Protein AF-X1GBT3-F1 (afdb_monomer_lite)

InterPro domains:
  IPR045455 NrS-1 polymerase-like, helicase domain [PF19263] (4-77)

Sequence (89 aa):
LHAKWNGWQKGIQLAVIEEIMTVGRLDVMNRLKPVITDDTLRIEEKYGCAYTIENRMNLICFTNHSDALKLENGDRRWFVVSSPAVPKD

Organism: NCBI:txid412755

Secondary structure (DSSP, 8-state):
--SS--GGGTT-SEEEES----TT-HHHHHHHHHHHH-SEEEE--TTS--EEEE---EEEE--S-TTSS-PPTT--S-------PPPP-

Radius of gyration: 14.96 Å; chains: 1; bounding box: 31×35×44 Å

Structure (mmCIF, N/CA/C/O backbone):
data_AF-X1GBT3-F1
#
_entry.id   AF-X1GBT3-F1
#
loop_
_atom_site.group_PDB
_atom_site.id
_atom_site.type_symbol
_atom_site.label_atom_id
_atom_site.label_alt_id
_atom_site.label_comp_id
_atom_site.label_asym_id
_atom_site.label_entity_id
_atom_site.label_seq_id
_atom_site.pdbx_PDB_ins_code
_atom_site.Cartn_x
_atom_site.Cartn_y
_atom_site.Cartn_z
_atom_site.occupancy
_atom_site.B_iso_or_equiv
_atom_site.auth_seq_id
_atom_site.auth_comp_id
_atom_site.auth_asym_id
_atom_site.auth_atom_id
_atom_site.pdbx_PDB_model_num
ATOM 1 N N . LEU A 1 1 ? 2.556 10.562 0.704 1.00 55.69 1 LEU A N 1
ATOM 2 C CA . LEU A 1 1 ? 2.536 9.671 1.896 1.00 55.69 1 LEU A CA 1
ATOM 3 C C . LEU A 1 1 ? 3.221 10.242 3.150 1.00 55.69 1 LEU A C 1
ATOM 5 O O . LEU A 1 1 ? 3.181 9.577 4.173 1.00 55.69 1 LEU A O 1
ATOM 9 N N . HIS A 1 2 ? 3.834 11.435 3.112 1.00 52.62 2 HIS A N 1
ATOM 10 C CA . HIS A 1 2 ? 4.511 12.045 4.279 1.00 52.62 2 HIS A CA 1
ATOM 11 C C . HIS A 1 2 ? 3.613 12.914 5.166 1.00 52.62 2 HIS A C 1
ATOM 13 O O . HIS A 1 2 ? 4.036 13.353 6.230 1.00 52.62 2 HIS A O 1
ATOM 19 N N . ALA A 1 3 ? 2.377 13.172 4.739 1.00 62.22 3 ALA A N 1
ATOM 20 C CA . ALA A 1 3 ? 1.403 13.860 5.569 1.00 62.22 3 ALA A CA 1
ATOM 21 C C . ALA A 1 3 ? 0.936 12.927 6.694 1.00 62.22 3 ALA A C 1
ATOM 23 O O . ALA A 1 3 ? 0.656 11.757 6.447 1.00 62.22 3 ALA A O 1
ATOM 24 N N . LYS A 1 4 ? 0.798 13.472 7.909 1.00 71.75 4 LYS A N 1
ATOM 25 C CA . LYS A 1 4 ? 0.172 12.786 9.053 1.00 71.75 4 LYS A CA 1
ATOM 26 C C . LYS A 1 4 ? -1.259 12.318 8.739 1.00 71.75 4 LYS A C 1
ATOM 28 O O . LYS A 1 4 ? -1.741 11.367 9.330 1.00 71.75 4 LYS A O 1
ATOM 33 N N . TRP A 1 5 ? -1.916 12.993 7.800 1.00 84.06 5 TRP A N 1
ATOM 34 C CA . TRP A 1 5 ? -3.321 12.797 7.472 1.00 84.06 5 TRP A CA 1
ATOM 35 C C . TRP A 1 5 ? -3.474 11.937 6.218 1.00 84.06 5 TRP A C 1
ATOM 37 O O . TRP A 1 5 ? -2.900 12.245 5.170 1.00 84.06 5 TRP A O 1
ATOM 47 N N . ASN A 1 6 ? -4.288 10.890 6.312 1.00 86.75 6 ASN A N 1
ATOM 48 C CA . ASN A 1 6 ? -4.590 9.959 5.223 1.00 86.75 6 ASN A CA 1
ATOM 49 C C . ASN A 1 6 ? -6.088 9.915 4.879 1.00 86.75 6 ASN A C 1
ATOM 51 O O . ASN A 1 6 ? -6.544 8.971 4.241 1.00 86.75 6 ASN A O 1
ATOM 55 N N . GLY A 1 7 ? -6.835 10.975 5.212 1.00 86.31 7 GLY A N 1
ATOM 56 C CA . GLY A 1 7 ? -8.236 11.163 4.802 1.00 86.31 7 GLY A CA 1
ATOM 57 C C . GLY A 1 7 ? -8.503 10.955 3.305 1.00 86.31 7 GLY A C 1
ATOM 58 O O . GLY A 1 7 ? -9.592 10.531 2.935 1.00 86.31 7 GLY A O 1
ATOM 59 N N . TRP A 1 8 ? -7.497 11.165 2.449 1.00 86.56 8 TRP A N 1
ATOM 60 C CA . TRP A 1 8 ? -7.585 10.909 1.007 1.00 86.56 8 TRP A CA 1
ATOM 61 C C . TRP A 1 8 ? -7.895 9.448 0.655 1.00 86.56 8 TRP A C 1
ATOM 63 O O . TRP A 1 8 ? -8.382 9.200 -0.435 1.00 86.56 8 TRP A O 1
ATOM 73 N N . GLN A 1 9 ? -7.625 8.491 1.548 1.00 87.38 9 GLN A N 1
ATOM 74 C CA . GLN A 1 9 ? -7.853 7.060 1.312 1.00 87.38 9 GLN A CA 1
ATOM 75 C C . GLN A 1 9 ? -9.329 6.660 1.460 1.00 87.38 9 GLN A C 1
ATOM 77 O O . GLN A 1 9 ? -9.726 5.565 1.063 1.00 87.38 9 GLN A O 1
ATOM 82 N N . LYS A 1 10 ? -10.161 7.531 2.040 1.00 89.94 10 LYS A N 1
ATOM 83 C CA . LYS A 1 10 ? -11.569 7.243 2.309 1.00 89.94 10 LYS A CA 1
ATOM 84 C C . LYS A 1 10 ? -12.362 7.105 1.010 1.00 89.94 10 LYS A C 1
ATOM 86 O O . LYS A 1 10 ? -12.437 8.041 0.222 1.00 89.94 10 LYS A O 1
ATOM 91 N N . GLY A 1 11 ? -13.020 5.958 0.834 1.00 87.94 11 GLY A N 1
ATOM 92 C CA . GLY A 1 11 ? -13.909 5.713 -0.308 1.00 87.94 11 GLY A CA 1
ATOM 93 C C . GLY A 1 11 ? -13.187 5.558 -1.649 1.00 87.94 11 GLY A C 1
ATOM 94 O O . GLY A 1 11 ? -13.830 5.623 -2.693 1.00 87.94 11 GLY A O 1
ATOM 95 N N . ILE A 1 12 ? -11.869 5.351 -1.633 1.00 90.81 12 ILE A N 1
ATOM 96 C CA . ILE A 1 12 ? -11.069 5.158 -2.840 1.00 90.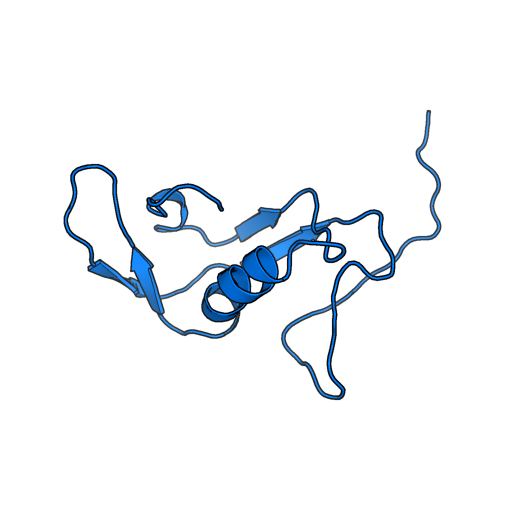81 12 ILE A CA 1
ATOM 97 C C . ILE A 1 12 ? -10.999 3.676 -3.198 1.00 90.81 12 ILE A C 1
ATOM 99 O O . ILE A 1 12 ? -10.724 2.832 -2.349 1.00 90.81 12 ILE A O 1
ATOM 103 N N . GLN A 1 13 ? -11.213 3.374 -4.480 1.00 92.12 13 GLN A N 1
ATOM 104 C CA . GLN A 1 13 ? -11.057 2.023 -5.027 1.00 92.12 13 GLN A CA 1
ATOM 105 C C . GLN A 1 13 ? -9.726 1.821 -5.755 1.00 92.12 13 GLN A C 1
ATOM 107 O O . GLN A 1 13 ? -9.222 0.702 -5.808 1.00 92.12 13 GLN A O 1
ATOM 112 N N . LEU A 1 14 ? -9.150 2.890 -6.308 1.00 91.88 14 LEU A N 1
ATOM 113 C CA . LEU A 1 14 ? -7.893 2.860 -7.044 1.00 91.88 14 LEU A CA 1
ATOM 114 C C . LEU A 1 14 ? -7.048 4.078 -6.676 1.00 91.88 14 LEU A C 1
ATOM 116 O O . LEU A 1 14 ? -7.504 5.211 -6.815 1.00 91.88 14 LEU A O 1
ATOM 120 N N . ALA A 1 15 ? -5.812 3.839 -6.254 1.00 90.56 15 ALA A N 1
ATOM 121 C CA . ALA A 1 15 ? -4.806 4.874 -6.089 1.00 90.56 15 ALA A CA 1
ATOM 122 C C . ALA A 1 15 ? -3.636 4.619 -7.040 1.00 90.56 15 ALA A C 1
ATOM 124 O O . ALA A 1 15 ? -3.140 3.498 -7.162 1.00 90.56 15 ALA A O 1
ATOM 125 N N . VAL A 1 16 ? -3.200 5.684 -7.710 1.00 91.12 16 VAL A N 1
ATOM 126 C CA . VAL A 1 16 ? -2.076 5.651 -8.646 1.00 91.12 16 VAL A CA 1
ATOM 127 C C . VAL A 1 16 ? -0.875 6.323 -7.994 1.00 91.12 16 VAL A C 1
ATOM 129 O O . VAL A 1 16 ? -0.979 7.435 -7.478 1.00 91.12 16 VAL A O 1
ATOM 132 N N . ILE A 1 17 ? 0.260 5.632 -7.997 1.00 87.00 17 ILE A N 1
ATOM 133 C CA . ILE A 1 17 ? 1.534 6.116 -7.473 1.00 87.00 17 ILE A CA 1
ATOM 134 C C . ILE A 1 17 ? 2.484 6.259 -8.659 1.00 87.00 17 ILE A C 1
ATOM 136 O O . ILE A 1 17 ? 2.881 5.264 -9.257 1.00 87.00 17 ILE A O 1
ATOM 140 N N . GLU A 1 18 ? 2.827 7.497 -9.005 1.00 83.75 18 GLU A N 1
ATOM 141 C CA . GLU A 1 18 ? 3.597 7.820 -10.217 1.00 83.75 18 GLU A CA 1
ATOM 142 C C . GLU A 1 18 ? 5.067 7.394 -10.148 1.00 83.75 18 GLU A C 1
ATOM 144 O O . GLU A 1 18 ? 5.668 7.099 -11.175 1.00 83.75 18 GLU A O 1
ATOM 149 N N . GLU A 1 19 ? 5.653 7.326 -8.952 1.00 81.19 19 G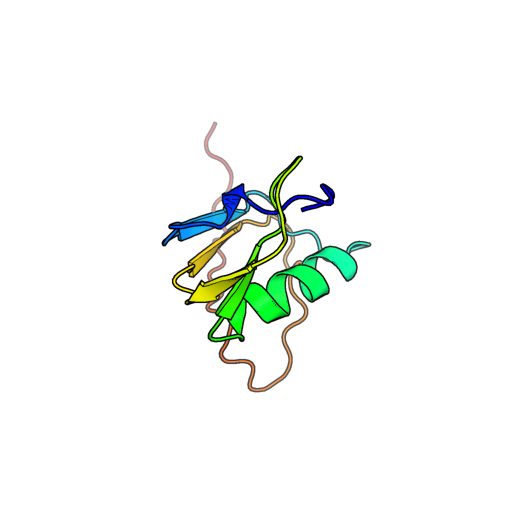LU A N 1
ATOM 150 C CA . GLU A 1 19 ? 7.044 6.912 -8.804 1.00 81.19 19 GLU A CA 1
ATOM 151 C C . GLU A 1 19 ? 7.278 6.190 -7.475 1.00 81.19 19 GLU A C 1
ATOM 153 O O . GLU A 1 19 ? 7.177 6.767 -6.386 1.00 81.19 19 GLU A O 1
ATOM 158 N N . ILE A 1 20 ? 7.615 4.904 -7.566 1.00 78.31 20 ILE A N 1
ATOM 159 C CA . ILE A 1 20 ? 8.163 4.128 -6.457 1.00 78.31 20 ILE A CA 1
ATOM 160 C C . ILE A 1 20 ? 9.675 4.012 -6.637 1.00 78.31 20 ILE A C 1
ATOM 162 O O . ILE A 1 20 ? 10.161 3.379 -7.571 1.00 78.31 20 ILE A O 1
ATOM 166 N N . MET A 1 21 ? 10.417 4.603 -5.704 1.00 67.56 21 MET A N 1
ATOM 167 C CA . MET A 1 21 ? 11.868 4.479 -5.591 1.00 67.56 21 MET A CA 1
ATOM 168 C C . MET A 1 21 ? 12.210 3.776 -4.278 1.00 67.56 21 MET A C 1
ATOM 170 O O . MET A 1 21 ? 11.919 4.294 -3.202 1.00 67.56 21 MET A O 1
ATOM 174 N N . THR A 1 22 ? 12.829 2.600 -4.342 1.00 59.91 22 THR A N 1
ATOM 175 C CA . THR A 1 22 ? 13.314 1.844 -3.167 1.00 59.91 22 THR A CA 1
ATOM 176 C C . THR A 1 22 ? 14.657 2.325 -2.660 1.00 59.91 22 THR A C 1
ATOM 178 O O . THR A 1 22 ? 14.917 2.182 -1.461 1.00 59.91 22 THR A O 1
ATOM 181 N N . VAL A 1 23 ? 15.507 2.898 -3.519 1.00 53.38 23 VAL A N 1
ATOM 182 C CA . VAL A 1 23 ? 16.841 3.366 -3.128 1.00 53.38 23 VAL A CA 1
ATOM 183 C C . VAL A 1 23 ? 16.686 4.583 -2.209 1.00 53.38 23 VAL A C 1
ATOM 185 O O . VAL A 1 23 ? 16.532 5.719 -2.643 1.00 53.38 23 VAL A O 1
ATOM 188 N N . GLY A 1 24 ? 16.644 4.314 -0.901 1.00 54.84 24 GLY A N 1
ATOM 189 C CA . GLY A 1 24 ? 16.512 5.307 0.168 1.00 54.84 24 GLY A CA 1
ATOM 190 C C . GLY A 1 24 ? 15.126 5.431 0.815 1.00 54.84 24 GLY A C 1
ATOM 191 O O . GLY A 1 24 ? 15.008 6.178 1.784 1.00 54.84 24 GLY A O 1
ATOM 192 N N . ARG A 1 25 ? 14.089 4.709 0.350 1.00 63.69 25 ARG A N 1
ATOM 193 C CA . ARG A 1 25 ? 12.708 4.849 0.871 1.00 63.69 25 ARG A CA 1
ATOM 194 C C . ARG A 1 25 ? 11.988 3.540 1.220 1.00 63.69 25 ARG A C 1
ATOM 196 O O . ARG A 1 25 ? 10.852 3.282 0.817 1.00 63.69 25 ARG A O 1
ATOM 203 N N . LEU A 1 26 ? 12.627 2.716 2.057 1.00 67.12 26 LEU A N 1
ATOM 204 C CA . LEU A 1 26 ? 11.967 1.584 2.741 1.00 67.12 26 LEU A CA 1
ATOM 205 C C . LEU A 1 26 ? 10.737 2.019 3.565 1.00 67.12 26 LEU A C 1
ATOM 207 O O . LEU A 1 26 ? 9.829 1.225 3.807 1.00 67.12 26 LEU A O 1
ATOM 211 N N . ASP A 1 27 ? 10.691 3.282 3.985 1.00 71.50 27 ASP A N 1
ATOM 212 C CA . ASP A 1 27 ? 9.572 3.899 4.694 1.00 71.50 27 ASP A CA 1
ATOM 213 C C . ASP A 1 27 ? 8.286 3.930 3.853 1.00 71.50 27 ASP A C 1
ATOM 215 O O . ASP A 1 27 ? 7.209 3.626 4.370 1.00 71.50 27 ASP A O 1
ATOM 219 N N . VAL A 1 28 ? 8.385 4.227 2.554 1.00 74.81 28 VAL A N 1
ATOM 220 C CA . VAL A 1 28 ? 7.239 4.223 1.634 1.00 74.81 28 VAL A CA 1
ATOM 221 C C . VAL A 1 28 ? 6.696 2.806 1.482 1.00 74.81 28 VAL A C 1
ATOM 223 O O . VAL A 1 28 ? 5.491 2.601 1.600 1.00 74.81 28 VAL A O 1
ATOM 226 N N . MET A 1 29 ? 7.576 1.814 1.326 1.00 74.69 29 MET A N 1
ATOM 227 C CA . MET A 1 29 ? 7.188 0.400 1.265 1.00 74.69 29 MET A CA 1
ATOM 228 C 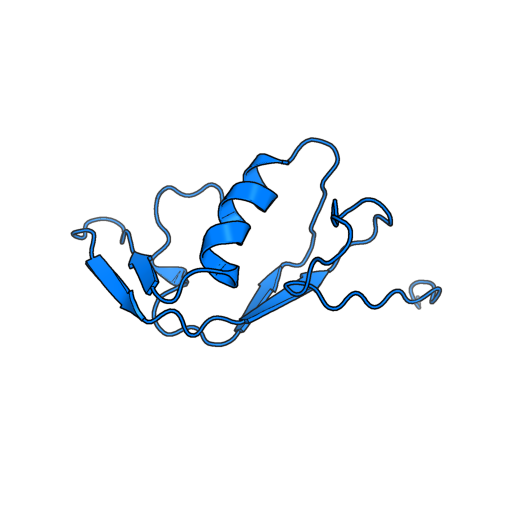C . MET A 1 29 ? 6.479 -0.070 2.527 1.00 74.69 29 MET A C 1
ATOM 230 O O . MET A 1 29 ? 5.422 -0.692 2.449 1.00 74.69 29 MET A O 1
ATOM 234 N N . ASN A 1 30 ? 7.011 0.270 3.697 1.00 76.38 30 ASN A N 1
ATOM 235 C CA . ASN A 1 30 ? 6.373 -0.093 4.957 1.00 76.38 30 ASN A CA 1
ATOM 236 C C . ASN A 1 30 ? 5.014 0.596 5.150 1.00 76.38 30 ASN A C 1
ATOM 238 O O . ASN A 1 30 ? 4.133 0.006 5.765 1.00 76.38 30 ASN A O 1
ATOM 242 N N . ARG A 1 31 ? 4.810 1.793 4.585 1.00 78.56 31 ARG A N 1
ATOM 243 C CA . ARG A 1 31 ? 3.503 2.474 4.582 1.00 78.56 31 ARG A CA 1
ATOM 244 C C . ARG A 1 31 ? 2.503 1.870 3.595 1.00 78.56 31 ARG A C 1
ATOM 246 O O . ARG A 1 31 ? 1.308 1.928 3.861 1.00 78.56 31 ARG A O 1
ATOM 253 N N . LEU A 1 32 ? 2.967 1.307 2.478 1.00 82.81 32 LEU A N 1
ATOM 254 C CA . LEU A 1 32 ? 2.093 0.647 1.503 1.00 82.81 32 LEU A CA 1
ATOM 255 C C . LEU A 1 32 ? 1.680 -0.762 1.925 1.00 82.81 32 LEU A C 1
ATOM 257 O O . LEU A 1 32 ? 0.596 -1.187 1.550 1.00 82.81 32 LEU A O 1
ATOM 261 N N . LYS A 1 33 ? 2.495 -1.472 2.717 1.00 81.94 33 LYS A N 1
ATOM 262 C CA . LYS A 1 33 ? 2.162 -2.821 3.212 1.00 81.94 33 LYS A CA 1
ATOM 263 C C . LYS A 1 33 ? 0.729 -2.930 3.755 1.00 81.94 33 LYS A C 1
ATOM 265 O O . LYS A 1 33 ? -0.029 -3.669 3.139 1.00 81.94 33 LYS A O 1
ATOM 270 N N . PRO A 1 34 ? 0.322 -2.170 4.793 1.00 82.31 34 PRO A N 1
ATOM 271 C CA . PRO A 1 34 ? -1.023 -2.294 5.357 1.00 82.31 34 PRO A CA 1
ATOM 272 C C . PRO A 1 34 ? -2.119 -1.921 4.353 1.00 82.31 34 PRO A C 1
ATOM 274 O O . PRO A 1 34 ? -3.185 -2.517 4.349 1.00 82.31 34 PRO A O 1
ATOM 277 N N . VAL A 1 35 ? -1.839 -0.994 3.431 1.00 86.38 35 VAL A N 1
ATOM 278 C CA . VAL A 1 35 ? -2.779 -0.632 2.361 1.00 86.38 35 VAL A CA 1
ATOM 279 C C . VAL A 1 35 ? -3.063 -1.799 1.412 1.00 86.38 35 VAL A C 1
ATOM 281 O O . VAL A 1 35 ? -4.163 -1.888 0.881 1.00 86.38 35 VAL A O 1
ATOM 284 N N . ILE A 1 36 ? -2.090 -2.679 1.186 1.00 87.12 36 ILE A N 1
ATOM 285 C CA . ILE A 1 36 ? -2.229 -3.814 0.267 1.00 87.12 36 ILE A CA 1
ATOM 286 C C . ILE A 1 36 ? -2.709 -5.072 1.005 1.00 87.12 36 ILE A C 1
ATOM 288 O O . ILE A 1 36 ? -3.359 -5.919 0.398 1.00 87.12 36 ILE A O 1
ATOM 292 N N . THR A 1 37 ? -2.353 -5.233 2.285 1.00 86.62 37 THR A N 1
ATOM 293 C CA . THR A 1 37 ? -2.578 -6.484 3.027 1.00 86.62 37 THR A CA 1
ATOM 294 C C . THR A 1 37 ? -3.779 -6.475 3.952 1.00 86.62 37 THR A C 1
ATOM 296 O O . THR A 1 37 ? -4.323 -7.547 4.201 1.00 86.62 37 THR A O 1
ATOM 299 N N . ASP A 1 38 ? -4.156 -5.322 4.498 1.00 91.06 38 ASP A N 1
ATOM 300 C CA . ASP A 1 38 ? -5.098 -5.283 5.611 1.00 91.06 38 ASP A CA 1
ATOM 301 C C . ASP A 1 38 ? -6.525 -5.075 5.099 1.00 91.06 38 ASP A C 1
ATOM 303 O O . ASP A 1 38 ? -6.770 -4.241 4.228 1.00 91.06 38 ASP A O 1
ATOM 307 N N . ASP A 1 39 ? -7.490 -5.769 5.704 1.00 92.88 39 ASP A N 1
ATOM 308 C CA . ASP A 1 39 ? -8.916 -5.646 5.360 1.00 92.88 39 ASP A CA 1
ATOM 309 C C . ASP A 1 39 ? -9.519 -4.296 5.779 1.00 92.88 39 ASP A C 1
ATOM 311 O O . ASP A 1 39 ? -10.632 -3.940 5.387 1.00 92.88 39 ASP A O 1
ATOM 315 N N . THR A 1 40 ? -8.804 -3.529 6.606 1.00 94.19 40 THR A N 1
ATOM 316 C CA . THR A 1 40 ? -9.274 -2.249 7.140 1.00 94.19 40 THR A CA 1
ATOM 317 C C . THR A 1 40 ? -8.171 -1.199 7.157 1.00 94.19 40 THR A C 1
ATOM 319 O O . THR A 1 40 ? -6.994 -1.513 7.314 1.00 94.19 40 THR A O 1
ATOM 322 N N . LEU A 1 41 ? -8.560 0.070 7.023 1.00 91.75 41 LEU A N 1
ATOM 323 C CA . LEU A 1 41 ? -7.660 1.218 7.103 1.00 91.75 41 LEU A CA 1
ATOM 324 C C . LEU A 1 41 ? -8.049 2.119 8.267 1.00 91.75 41 LEU A C 1
ATOM 326 O O . LEU A 1 41 ? -9.214 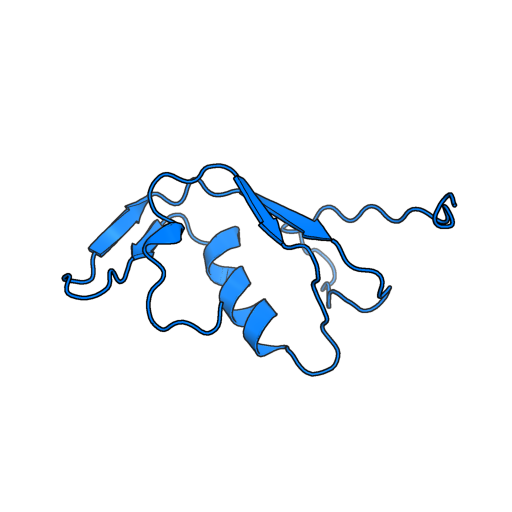2.487 8.427 1.00 91.75 41 LEU A O 1
ATOM 330 N N . ARG A 1 42 ? -7.050 2.541 9.044 1.00 91.94 42 ARG A N 1
ATOM 331 C CA . ARG A 1 42 ? -7.197 3.635 10.007 1.00 91.94 42 ARG A CA 1
ATOM 332 C C . ARG A 1 42 ? -7.060 4.963 9.273 1.00 91.94 42 ARG A C 1
ATOM 334 O O . ARG A 1 42 ? -6.006 5.246 8.709 1.00 91.94 42 ARG A O 1
ATOM 341 N N . ILE A 1 43 ? -8.102 5.778 9.319 1.00 92.06 43 ILE A N 1
ATOM 342 C CA . ILE A 1 43 ? -8.160 7.096 8.697 1.00 92.06 43 ILE A CA 1
ATOM 343 C C . ILE A 1 43 ? -7.980 8.175 9.761 1.00 92.06 43 ILE A C 1
ATOM 345 O O . ILE A 1 43 ? -8.696 8.209 10.758 1.00 92.06 43 ILE A O 1
ATOM 349 N N . GLU A 1 44 ? -7.033 9.073 9.520 1.00 92.69 44 GLU A N 1
ATOM 350 C CA . GLU A 1 44 ? -6.782 10.290 10.277 1.00 92.69 44 GLU A CA 1
ATOM 351 C C . GLU A 1 44 ? -7.067 11.496 9.374 1.00 92.69 44 GLU A C 1
ATOM 353 O O . GLU A 1 44 ? -6.315 11.819 8.445 1.00 92.69 44 GLU A O 1
ATOM 358 N N . GLU A 1 45 ? -8.188 12.164 9.640 1.00 89.62 45 GLU A N 1
ATOM 359 C CA . GLU A 1 45 ? -8.576 13.405 8.973 1.00 89.62 45 GLU A CA 1
ATOM 360 C C . GLU A 1 45 ? -7.985 14.615 9.701 1.00 89.62 45 GLU A C 1
ATOM 362 O O . GLU A 1 45 ? -7.854 14.644 10.928 1.00 89.62 45 GLU A O 1
ATOM 367 N N . LYS A 1 46 ? -7.644 15.660 8.944 1.00 89.56 46 LYS A N 1
ATOM 368 C CA . LYS A 1 46 ? -7.167 16.909 9.536 1.00 89.56 46 LYS A CA 1
ATOM 369 C C . LYS A 1 46 ? -8.312 17.544 10.333 1.00 89.56 46 LYS A C 1
ATOM 371 O O . LYS A 1 46 ? -9.367 17.806 9.769 1.00 89.56 46 LYS A O 1
ATOM 376 N N . TYR A 1 47 ? -8.073 17.813 11.618 1.00 87.19 47 TYR A N 1
ATOM 377 C CA . TYR A 1 47 ? -9.070 18.325 12.574 1.00 87.19 47 TYR A CA 1
ATOM 378 C C . TYR A 1 47 ? -10.215 17.349 12.919 1.00 87.19 47 TYR A C 1
ATOM 380 O O . TYR A 1 47 ? -11.204 17.772 13.510 1.00 87.19 47 TYR A O 1
ATOM 388 N N . GLY A 1 48 ? -10.078 16.060 12.587 1.00 86.25 48 GLY A N 1
ATOM 389 C CA . GLY A 1 48 ? -11.055 15.017 12.910 1.00 86.25 48 GLY A CA 1
ATOM 390 C C . GLY A 1 48 ? -10.527 13.975 13.900 1.00 86.25 48 GLY A C 1
ATOM 391 O O . GLY A 1 48 ? -9.329 13.906 14.187 1.00 86.25 48 GLY A O 1
ATOM 392 N N . CYS A 1 49 ? -11.432 13.138 14.409 1.00 87.94 49 CYS A N 1
ATOM 393 C CA . CYS A 1 49 ? -11.066 11.932 15.152 1.00 87.94 49 CYS A CA 1
ATOM 394 C C . CYS A 1 49 ? -10.589 10.838 14.191 1.00 87.94 49 CYS A C 1
ATOM 396 O O . CYS A 1 49 ? -11.065 10.748 13.061 1.00 87.94 49 CYS A O 1
ATOM 398 N N . ALA A 1 50 ? -9.680 9.979 14.654 1.00 91.31 50 ALA A N 1
ATOM 399 C CA . ALA A 1 50 ? -9.287 8.797 13.900 1.00 91.31 50 ALA A CA 1
ATOM 400 C C . ALA A 1 50 ? -10.392 7.732 13.953 1.00 91.31 50 ALA A C 1
ATOM 402 O O . ALA A 1 50 ? -10.977 7.500 15.012 1.00 91.31 50 ALA A O 1
ATOM 403 N N . TYR A 1 51 ? -10.649 7.065 12.832 1.00 93.69 51 TYR A N 1
ATOM 404 C CA . TYR A 1 51 ? -11.628 5.980 12.740 1.00 93.69 51 TYR A CA 1
ATOM 405 C C . TYR A 1 51 ? -11.174 4.911 11.742 1.00 93.69 51 TYR A C 1
ATOM 407 O O . TYR A 1 51 ? -10.258 5.138 10.954 1.00 93.69 51 TYR A O 1
ATOM 415 N N . THR A 1 52 ? -11.799 3.736 11.787 1.00 94.62 52 THR A N 1
ATOM 416 C CA . THR A 1 52 ? -11.462 2.602 10.917 1.00 94.62 52 THR A CA 1
ATOM 417 C C . THR A 1 52 ? -12.527 2.424 9.841 1.00 94.62 52 THR A C 1
ATOM 419 O O . THR A 1 52 ? -13.719 2.511 10.134 1.00 94.62 52 THR A O 1
ATOM 422 N N . ILE A 1 53 ? -12.100 2.165 8.607 1.00 93.81 53 ILE A N 1
ATOM 423 C CA . ILE A 1 53 ? -12.970 1.832 7.471 1.00 93.81 53 ILE A CA 1
ATOM 424 C C . ILE A 1 53 ? -12.558 0.497 6.852 1.00 93.81 53 ILE A C 1
ATOM 426 O O . ILE A 1 53 ? -11.413 0.078 7.006 1.00 93.81 53 ILE A O 1
ATOM 430 N N . GLU A 1 54 ? -13.460 -0.137 6.106 1.00 94.50 54 GLU A N 1
ATOM 431 C CA . GLU A 1 54 ? -13.098 -1.244 5.213 1.00 94.50 54 GLU A CA 1
ATOM 432 C C . GLU A 1 54 ? -12.104 -0.773 4.145 1.00 94.50 54 GLU A C 1
ATOM 434 O O . GLU A 1 54 ? -12.294 0.277 3.520 1.00 94.50 54 GLU A O 1
ATOM 439 N N . ASN A 1 55 ? -11.059 -1.563 3.916 1.00 93.25 55 ASN A N 1
ATOM 440 C CA . ASN A 1 55 ? -10.103 -1.318 2.854 1.00 93.25 55 ASN A CA 1
ATOM 441 C C . ASN A 1 55 ? -10.655 -1.849 1.528 1.00 93.25 55 ASN A C 1
ATOM 443 O O . ASN A 1 55 ? -10.891 -3.043 1.367 1.00 93.25 55 ASN A O 1
ATOM 447 N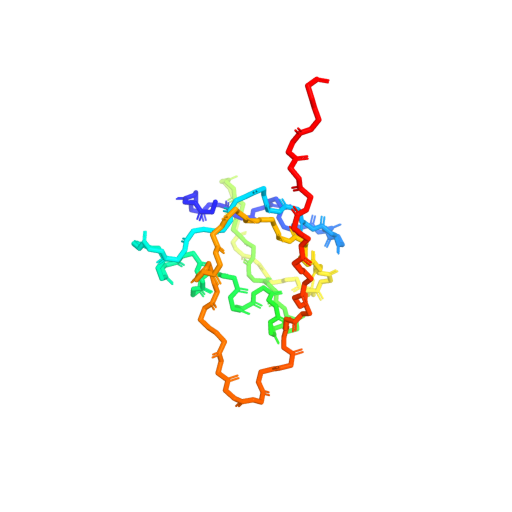 N . ARG A 1 56 ? -10.858 -0.952 0.564 1.00 91.94 56 ARG A N 1
ATOM 448 C CA . ARG A 1 56 ? -11.299 -1.297 -0.799 1.00 91.94 56 ARG A CA 1
ATOM 449 C C . ARG A 1 56 ? -10.327 -0.800 -1.867 1.00 91.94 56 ARG A C 1
ATOM 451 O O . ARG A 1 56 ? -10.676 -0.757 -3.045 1.00 91.94 56 ARG A O 1
ATOM 458 N N . MET A 1 57 ? -9.138 -0.374 -1.449 1.00 91.56 57 MET A N 1
ATOM 459 C CA . MET A 1 57 ? -8.190 0.328 -2.295 1.00 91.56 57 MET A CA 1
ATOM 460 C C . MET A 1 57 ? -7.257 -0.647 -3.006 1.00 91.56 57 MET A C 1
ATOM 462 O O . MET A 1 57 ? -6.640 -1.510 -2.393 1.00 91.56 57 MET A O 1
ATOM 466 N N . ASN A 1 58 ? -7.108 -0.444 -4.309 1.00 90.69 58 ASN A N 1
ATOM 467 C CA . ASN A 1 58 ? -6.133 -1.120 -5.152 1.00 90.69 58 ASN A CA 1
ATOM 468 C C . ASN A 1 58 ? -5.059 -0.116 -5.567 1.00 90.69 58 ASN A C 1
ATOM 470 O O . ASN A 1 58 ? -5.341 1.078 -5.700 1.00 90.69 58 ASN A O 1
ATOM 474 N N . LEU A 1 59 ? -3.833 -0.589 -5.782 1.00 90.44 59 LEU A N 1
ATOM 475 C CA . LEU A 1 59 ? -2.707 0.266 -6.149 1.00 90.44 59 LEU A CA 1
ATOM 476 C C . LEU A 1 59 ? -2.229 -0.037 -7.568 1.00 90.44 59 LEU A C 1
ATOM 478 O O . LEU A 1 59 ? -2.005 -1.194 -7.916 1.00 90.44 59 LEU A O 1
ATOM 482 N N . ILE A 1 60 ? -2.013 1.016 -8.354 1.00 92.00 60 ILE A N 1
ATOM 483 C CA . ILE A 1 60 ? -1.183 0.969 -9.560 1.00 92.00 60 ILE A CA 1
ATOM 484 C C . ILE A 1 60 ? 0.042 1.829 -9.296 1.00 92.00 60 ILE A C 1
ATOM 486 O O . ILE A 1 60 ? -0.077 2.995 -8.926 1.00 92.00 60 ILE A O 1
ATOM 490 N N . CYS A 1 61 ? 1.218 1.247 -9.487 1.00 89.25 61 CYS A N 1
ATOM 491 C CA . CYS A 1 61 ? 2.480 1.886 -9.166 1.00 89.25 61 CYS A CA 1
ATOM 492 C C . CYS A 1 61 ? 3.377 1.907 -10.396 1.00 89.25 61 CYS A C 1
ATOM 494 O O . CYS A 1 61 ? 3.566 0.875 -11.038 1.00 89.25 61 CYS A O 1
ATOM 496 N N . PHE A 1 62 ? 3.957 3.065 -10.683 1.00 88.88 62 PHE A N 1
ATOM 497 C CA . PHE A 1 62 ? 4.917 3.257 -11.756 1.00 88.88 62 PHE A CA 1
ATOM 498 C C . PHE A 1 62 ? 6.312 3.491 -11.183 1.00 88.88 62 PHE A C 1
ATOM 500 O O . PHE A 1 62 ? 6.489 3.962 -10.057 1.00 88.88 62 PHE A O 1
ATOM 507 N N . THR A 1 63 ? 7.321 3.092 -11.947 1.00 85.38 63 THR A N 1
ATOM 508 C CA . THR A 1 63 ? 8.723 3.308 -11.613 1.00 85.38 63 THR A CA 1
ATOM 509 C C . THR A 1 63 ? 9.583 3.160 -12.857 1.00 85.38 63 THR A C 1
ATOM 511 O O . THR A 1 63 ? 9.301 2.326 -13.716 1.00 85.38 63 THR A O 1
ATOM 514 N N . ASN A 1 64 ? 10.649 3.953 -12.923 1.00 82.81 64 ASN A N 1
ATOM 515 C CA . ASN A 1 64 ? 11.687 3.833 -13.945 1.00 82.81 64 ASN A CA 1
ATOM 516 C C . ASN A 1 64 ? 12.876 2.982 -13.468 1.00 82.81 64 ASN A C 1
ATOM 518 O O . ASN A 1 64 ? 13.830 2.774 -14.213 1.00 82.81 64 ASN A O 1
ATOM 522 N N . HIS A 1 65 ? 12.834 2.491 -12.227 1.00 79.06 65 HIS A N 1
ATOM 523 C CA . HIS A 1 65 ? 13.926 1.756 -11.602 1.00 79.06 65 HIS A CA 1
ATOM 524 C C . HIS A 1 65 ? 13.608 0.259 -11.550 1.00 79.06 65 HIS A C 1
ATOM 526 O O . HIS A 1 65 ? 12.571 -0.156 -11.039 1.00 79.06 65 HIS A O 1
ATOM 532 N N . SER A 1 66 ? 14.511 -0.584 -12.052 1.00 72.25 66 SER A N 1
ATOM 533 C CA . SER A 1 66 ? 14.317 -2.042 -12.048 1.00 72.25 66 SER A CA 1
ATOM 534 C C . SER A 1 66 ? 14.391 -2.660 -10.649 1.00 72.25 66 SER A C 1
ATOM 536 O O . SER A 1 66 ? 13.864 -3.744 -10.421 1.00 72.25 66 SER A O 1
ATOM 538 N N . ASP A 1 67 ? 15.047 -1.984 -9.707 1.00 74.12 67 ASP A N 1
ATOM 539 C CA . ASP A 1 67 ? 15.200 -2.388 -8.308 1.00 74.12 67 ASP A CA 1
ATOM 540 C C . ASP A 1 67 ? 14.183 -1.712 -7.375 1.00 74.12 67 ASP A C 1
ATOM 542 O O . ASP A 1 67 ? 14.258 -1.886 -6.156 1.00 74.12 67 ASP A O 1
ATOM 546 N N . ALA A 1 68 ? 13.200 -0.999 -7.944 1.00 72.62 68 ALA A N 1
ATOM 547 C CA . ALA A 1 68 ? 12.164 -0.211 -7.269 1.00 72.62 68 ALA A CA 1
ATOM 548 C C . ALA A 1 68 ? 11.308 -0.961 -6.248 1.00 72.62 68 ALA A C 1
ATOM 550 O O . ALA A 1 68 ? 10.598 -0.333 -5.465 1.00 72.62 68 ALA A O 1
ATOM 551 N N . LEU A 1 69 ? 11.321 -2.292 -6.265 1.00 77.94 69 LEU A N 1
ATOM 552 C CA . LEU A 1 69 ? 10.515 -3.107 -5.376 1.00 77.94 69 LEU A CA 1
ATOM 553 C C . LEU A 1 69 ? 11.310 -4.321 -4.908 1.00 77.94 69 LEU A C 1
ATOM 555 O O . LEU A 1 69 ? 11.705 -5.173 -5.702 1.00 77.94 69 LEU A O 1
ATOM 559 N N . LYS A 1 70 ? 11.519 -4.426 -3.593 1.00 76.88 70 LYS A N 1
ATOM 560 C CA . LYS A 1 70 ? 12.123 -5.618 -2.998 1.00 76.88 70 LYS A CA 1
ATOM 561 C C . LYS A 1 70 ? 11.042 -6.678 -2.805 1.00 76.88 70 LYS A C 1
ATOM 563 O O . LYS A 1 70 ? 10.322 -6.649 -1.810 1.00 76.88 70 LYS A O 1
ATOM 568 N N . LEU A 1 71 ? 10.937 -7.582 -3.771 1.00 80.44 71 LEU A N 1
ATOM 569 C CA . LEU A 1 71 ? 10.049 -8.738 -3.710 1.00 80.44 71 LEU A CA 1
ATOM 570 C C . LEU A 1 71 ? 10.758 -9.923 -3.055 1.00 80.44 71 LEU A C 1
ATOM 572 O O . LEU A 1 71 ? 11.922 -10.204 -3.339 1.00 80.44 71 LEU A O 1
ATOM 576 N N . GLU A 1 72 ? 10.047 -10.616 -2.172 1.00 80.44 72 GLU A N 1
ATOM 577 C CA . GLU A 1 72 ? 10.495 -11.879 -1.586 1.00 80.44 72 GLU A CA 1
ATOM 578 C C . GLU A 1 72 ? 9.964 -13.060 -2.410 1.00 80.44 72 GLU A C 1
ATOM 580 O O . GLU A 1 72 ? 8.940 -12.956 -3.092 1.00 80.44 72 GLU A O 1
ATOM 585 N N . ASN A 1 73 ? 10.642 -14.208 -2.342 1.00 79.31 73 ASN A N 1
ATOM 586 C CA . ASN A 1 73 ? 10.151 -15.422 -2.992 1.00 79.31 73 ASN A CA 1
ATOM 587 C C . ASN A 1 73 ? 8.781 -15.811 -2.417 1.00 79.31 73 ASN A C 1
ATOM 589 O O . ASN A 1 73 ? 8.642 -16.011 -1.213 1.00 79.31 73 ASN A O 1
ATOM 593 N N . GLY A 1 74 ? 7.782 -15.940 -3.293 1.00 80.38 74 GLY A N 1
ATOM 594 C CA . GLY A 1 74 ? 6.404 -16.258 -2.910 1.00 80.38 74 GLY A CA 1
ATOM 595 C C . GLY A 1 74 ? 5.521 -15.044 -2.607 1.00 80.38 74 GLY A C 1
ATOM 596 O O . GLY A 1 74 ? 4.385 -15.229 -2.170 1.00 80.38 74 GLY A O 1
ATOM 597 N N . ASP A 1 75 ? 5.995 -13.816 -2.845 1.00 82.25 75 ASP A N 1
ATOM 598 C CA . ASP A 1 75 ? 5.153 -12.626 -2.734 1.00 82.25 75 ASP A CA 1
ATOM 599 C C . ASP A 1 75 ? 3.994 -12.666 -3.749 1.00 82.25 75 ASP A C 1
ATOM 601 O O . ASP A 1 75 ? 4.207 -12.806 -4.952 1.00 82.25 75 ASP A O 1
ATOM 605 N N . ARG A 1 76 ? 2.755 -12.546 -3.254 1.00 85.81 76 ARG A N 1
ATOM 606 C CA . ARG A 1 76 ? 1.517 -12.545 -4.060 1.00 85.81 76 ARG A CA 1
ATOM 607 C C . ARG A 1 76 ? 0.841 -11.175 -4.135 1.00 85.81 76 ARG A C 1
ATOM 609 O O . ARG A 1 76 ? -0.252 -11.068 -4.678 1.00 85.81 76 ARG A O 1
ATOM 616 N N . ARG A 1 77 ? 1.447 -10.146 -3.539 1.00 85.69 77 ARG A N 1
ATOM 617 C CA . ARG A 1 77 ? 0.868 -8.798 -3.403 1.00 85.69 77 ARG A CA 1
ATOM 618 C C . ARG A 1 77 ? 1.075 -7.944 -4.650 1.00 85.69 77 ARG A C 1
ATOM 620 O O . ARG A 1 77 ? 0.371 -6.959 -4.834 1.00 85.69 77 ARG A O 1
ATOM 627 N N . TRP A 1 78 ? 2.042 -8.312 -5.487 1.00 86.50 78 TRP A N 1
ATOM 628 C CA . TRP A 1 78 ? 2.482 -7.507 -6.617 1.00 86.50 78 TRP A CA 1
ATOM 629 C C . TRP A 1 78 ? 2.419 -8.294 -7.916 1.00 86.50 78 TRP A C 1
ATOM 631 O O . TRP A 1 78 ? 2.951 -9.397 -8.020 1.00 86.50 78 TRP A O 1
ATOM 641 N N . PHE A 1 79 ? 1.822 -7.674 -8.927 1.00 89.88 79 PHE A N 1
ATOM 642 C CA . PHE A 1 79 ? 1.931 -8.094 -10.315 1.00 89.88 79 PHE A CA 1
ATOM 643 C C . PHE A 1 79 ? 2.794 -7.066 -11.049 1.00 89.88 79 PHE A C 1
ATOM 645 O O . PHE A 1 79 ? 2.387 -5.916 -11.204 1.00 89.88 79 PHE A O 1
ATOM 652 N N . VAL A 1 80 ? 4.011 -7.455 -11.436 1.00 88.56 80 VAL A N 1
ATOM 653 C CA . VAL A 1 80 ? 4.997 -6.542 -12.032 1.00 88.56 80 VAL A CA 1
ATOM 654 C C . VAL A 1 80 ? 5.035 -6.730 -13.541 1.00 88.56 80 VAL A C 1
ATOM 656 O O . VAL A 1 80 ? 5.247 -7.836 -14.033 1.00 88.56 80 VAL A O 1
ATOM 659 N N . VAL A 1 81 ? 4.882 -5.625 -14.267 1.00 89.81 81 VAL A N 1
ATOM 660 C CA . VAL A 1 81 ? 5.051 -5.561 -15.719 1.00 89.81 81 VAL A CA 1
ATOM 661 C C . VAL A 1 81 ? 6.170 -4.573 -16.017 1.00 89.81 81 VAL A C 1
ATOM 663 O O . VAL A 1 81 ? 6.153 -3.452 -15.519 1.00 89.81 81 VAL A O 1
ATOM 666 N N . SER A 1 82 ? 7.140 -4.994 -16.827 1.00 87.81 82 SER A N 1
ATOM 667 C CA . SER A 1 82 ? 8.222 -4.139 -17.314 1.00 87.81 82 SER A CA 1
ATOM 668 C C . SER A 1 82 ? 8.134 -4.024 -18.830 1.00 87.81 82 SER A C 1
ATOM 670 O O . SER A 1 82 ? 7.878 -5.015 -19.516 1.00 87.81 82 SER A O 1
ATOM 672 N N . SER A 1 83 ? 8.333 -2.813 -19.344 1.00 86.69 83 SER A N 1
ATOM 673 C CA . SER A 1 83 ? 8.360 -2.529 -20.775 1.00 86.69 83 SER A CA 1
ATOM 674 C C . SER A 1 83 ? 9.730 -1.966 -21.155 1.00 86.69 83 SER A C 1
ATOM 676 O O . SER A 1 83 ? 10.162 -0.999 -20.532 1.00 86.69 83 SER A O 1
ATOM 678 N N . PRO A 1 84 ? 10.403 -2.508 -22.188 1.00 84.94 84 PRO A N 1
ATOM 679 C CA . PRO A 1 84 ? 11.645 -1.941 -22.713 1.00 84.94 84 PRO A CA 1
ATOM 680 C C . PRO A 1 84 ? 11.404 -0.714 -23.611 1.00 84.94 84 PRO A C 1
ATOM 682 O O . PRO A 1 84 ? 12.342 -0.219 -24.233 1.00 84.94 84 PRO A O 1
ATOM 685 N N . ALA A 1 85 ? 10.152 -0.264 -23.755 1.00 85.38 85 ALA A N 1
ATOM 686 C CA . ALA A 1 85 ? 9.811 0.866 -24.604 1.00 85.38 85 ALA A CA 1
ATOM 687 C C . ALA A 1 85 ? 10.517 2.144 -24.131 1.00 85.38 85 ALA A C 1
ATOM 689 O O . ALA A 1 85 ? 10.466 2.503 -22.956 1.00 85.38 85 ALA A O 1
ATOM 690 N N . VAL A 1 86 ? 11.148 2.838 -25.073 1.00 81.50 86 VAL A N 1
ATOM 691 C CA . VAL A 1 86 ? 11.733 4.160 -24.843 1.00 81.50 86 VAL A CA 1
ATOM 692 C C . VAL A 1 86 ? 10.648 5.239 -24.927 1.00 81.50 86 VAL A C 1
ATOM 694 O O . VAL A 1 86 ? 9.682 5.057 -25.679 1.00 81.50 86 VAL A O 1
ATOM 697 N N . PRO A 1 87 ? 10.774 6.350 -24.174 1.00 79.88 87 PRO A N 1
ATOM 698 C CA . PRO A 1 87 ? 9.872 7.490 -24.298 1.00 79.88 87 PRO A CA 1
ATOM 699 C C . PRO A 1 87 ? 9.767 7.924 -25.759 1.00 79.88 87 PRO A C 1
ATOM 701 O O . PRO A 1 87 ? 10.774 8.004 -26.462 1.00 79.88 87 PRO A O 1
ATOM 704 N N . LYS A 1 88 ? 8.539 8.149 -26.222 1.00 78.56 88 LYS A N 1
ATOM 705 C CA . LYS A 1 88 ? 8.287 8.682 -27.558 1.00 78.56 88 LYS A CA 1
ATOM 706 C C . LYS A 1 88 ? 8.321 10.207 -27.454 1.00 78.56 88 LYS A C 1
ATOM 708 O O . LYS A 1 88 ? 7.642 10.734 -26.573 1.00 78.56 88 LYS A O 1
ATOM 713 N N . ASP A 1 89 ? 9.129 10.845 -28.300 1.00 68.88 89 ASP A N 1
ATOM 714 C CA . ASP A 1 89 ? 9.259 12.309 -28.394 1.00 68.88 89 ASP A CA 1
ATOM 715 C C . ASP A 1 89 ? 7.909 13.017 -28.604 1.00 68.88 89 ASP A C 1
ATOM 717 O O . ASP A 1 89 ? 7.047 12.459 -29.334 1.00 68.88 89 ASP A O 1
#

Foldseek 3Di:
DPDPFDQVQPPAQEDEAEEQAPVVPVVVVVVCVCLQPPQKDWGDHDVDDIDIDGRN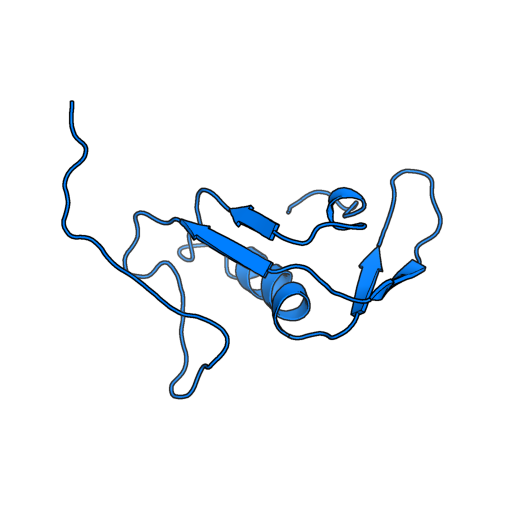YDYDYDHPDPPSDDDDVPDPSDDDDDDPDDDDD

pLDDT: mean 82.86, std 9.99, range [52.62, 94.62]